Protein AF-A0A381SNX2-F1 (afdb_monomer_lite)

pLDDT: mean 76.18, std 21.22, range [33.12, 98.0]

Foldseek 3Di:
DDDDDPCPLAAAEDAAPLVVLVCLQVPDPDPVNVVSCVQDVDSVSSVVQLVLWDKDFDDVVQVAPPACLQVQDPCVPDDVVVLVVLVVCVVNSHYDYFFEWEQEPVTIYTSDDRSNQSVCSVVVHRRMHGYRYPVSVPPPPPPPPPPPVPPPDDDPPVVCVVPDPPPPDDPDD

Organism: NCBI:txid408172

Radius of gyration: 22.62 Å; chains: 1; bounding box: 54×42×71 Å

Structure (mmCIF, N/CA/C/O backbone):
data_AF-A0A381SNX2-F1
#
_entry.id   AF-A0A381SNX2-F1
#
loop_
_atom_site.group_PDB
_atom_site.id
_atom_site.type_symbol
_atom_site.label_atom_id
_atom_site.label_alt_id
_atom_site.label_comp_id
_atom_site.label_asym_id
_atom_site.label_entity_id
_atom_site.label_seq_id
_atom_site.pdbx_PDB_ins_code
_atom_site.Cartn_x
_atom_site.Cartn_y
_atom_site.Cartn_z
_atom_site.occupancy
_atom_site.B_iso_or_equiv
_atom_site.auth_seq_id
_atom_site.auth_comp_id
_atom_site.auth_asym_id
_atom_site.auth_atom_id
_atom_site.pdbx_PDB_model_num
ATOM 1 N N . MET A 1 1 ? -32.527 20.814 24.894 1.00 34.81 1 MET A N 1
ATOM 2 C CA . MET A 1 1 ? -31.570 19.762 25.291 1.00 34.81 1 MET A CA 1
ATOM 3 C C . MET A 1 1 ? -30.535 19.617 24.185 1.00 34.81 1 MET A C 1
ATOM 5 O O . MET A 1 1 ? -30.920 19.350 23.058 1.00 34.81 1 MET A O 1
ATOM 9 N N . ARG A 1 2 ? -29.258 19.884 24.488 1.00 46.66 2 ARG A N 1
ATOM 10 C CA . ARG A 1 2 ? -28.098 19.504 23.662 1.00 46.66 2 ARG A CA 1
ATOM 11 C C . ARG A 1 2 ? -27.884 18.007 23.840 1.00 46.66 2 ARG A C 1
ATOM 13 O O . ARG A 1 2 ? -27.794 17.648 24.999 1.00 46.66 2 ARG A O 1
ATOM 20 N N . TYR A 1 3 ? -27.710 17.209 22.787 1.00 38.12 3 TYR A N 1
ATOM 21 C CA . TYR A 1 3 ? -26.775 16.074 22.804 1.00 38.12 3 TYR A CA 1
ATOM 22 C C . TYR A 1 3 ? -26.396 15.673 21.371 1.00 38.12 3 TYR A C 1
ATOM 24 O O . TYR A 1 3 ? -27.193 15.084 20.654 1.00 38.12 3 TYR A O 1
ATOM 32 N N . ARG A 1 4 ? -25.147 16.029 21.037 1.00 35.66 4 ARG A N 1
ATOM 33 C CA . ARG A 1 4 ? -24.202 15.374 20.121 1.00 35.66 4 ARG A CA 1
ATOM 34 C C . ARG A 1 4 ? -24.690 15.115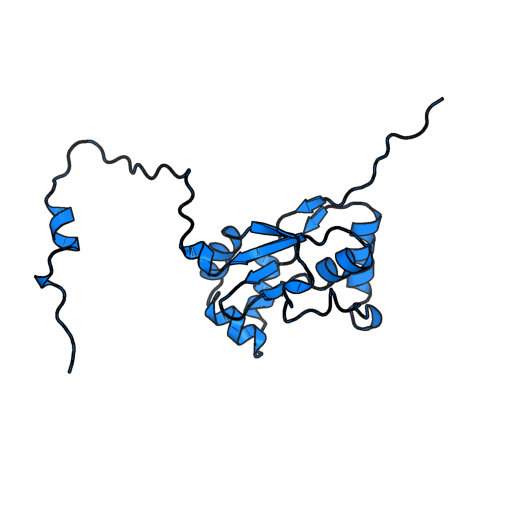 18.697 1.00 35.66 4 ARG A C 1
ATOM 36 O O . ARG A 1 4 ? -25.261 14.074 18.396 1.00 35.66 4 ARG A O 1
ATOM 43 N N . GLU A 1 5 ? -24.317 16.041 17.814 1.00 42.12 5 GLU A N 1
ATOM 44 C CA . GLU A 1 5 ? -23.891 15.683 16.463 1.00 42.12 5 GLU A CA 1
ATOM 45 C C . GLU A 1 5 ? -23.038 14.413 16.546 1.00 42.12 5 GLU A C 1
ATOM 47 O O . GLU A 1 5 ? -22.043 14.354 17.273 1.00 42.12 5 GLU A O 1
ATOM 52 N N . LEU A 1 6 ? -23.515 13.380 15.862 1.00 42.84 6 LEU A N 1
ATOM 53 C CA . LEU A 1 6 ? -22.810 12.145 15.578 1.00 42.84 6 LEU A CA 1
ATOM 54 C C . LEU A 1 6 ? -21.567 12.496 14.753 1.00 42.84 6 LEU A C 1
ATOM 56 O O . LEU A 1 6 ? -21.571 12.386 13.533 1.00 42.84 6 LEU A O 1
ATOM 60 N N . LEU A 1 7 ? -20.500 12.936 15.417 1.00 42.38 7 LEU A N 1
ATOM 61 C CA . LEU A 1 7 ? -19.149 12.727 14.919 1.00 42.38 7 LEU A CA 1
ATOM 62 C C . LEU A 1 7 ? -18.891 11.226 15.055 1.00 42.38 7 LEU A C 1
ATOM 64 O O . LEU A 1 7 ? -18.263 10.769 16.004 1.00 42.38 7 LEU A O 1
ATOM 68 N N . THR A 1 8 ? -19.454 10.433 14.145 1.00 45.09 8 THR A N 1
ATOM 69 C CA . THR A 1 8 ? -18.766 9.209 13.755 1.00 45.09 8 THR A CA 1
ATOM 70 C C . THR A 1 8 ? -17.450 9.707 13.183 1.00 45.09 8 THR A C 1
ATOM 72 O O . THR A 1 8 ? -17.446 10.336 12.125 1.00 45.09 8 THR A O 1
ATOM 75 N N . GLU A 1 9 ? -16.375 9.579 13.958 1.00 53.22 9 GLU A N 1
ATOM 76 C CA . GLU A 1 9 ? -15.012 9.915 13.552 1.00 53.22 9 GLU A CA 1
ATOM 77 C C . GLU A 1 9 ? -14.595 8.928 12.452 1.00 53.22 9 GLU A C 1
ATOM 79 O O . GLU A 1 9 ? -13.842 7.988 12.673 1.00 53.22 9 GLU A O 1
ATOM 84 N N . GLU A 1 10 ? -15.196 9.088 11.273 1.00 62.56 10 GLU A N 1
ATOM 85 C CA . GLU A 1 10 ? -14.980 8.242 10.111 1.00 62.56 10 GLU A CA 1
ATOM 86 C C . GLU A 1 10 ? -13.541 8.445 9.642 1.00 62.56 10 GLU A C 1
ATOM 88 O O . GLU A 1 10 ? -13.051 9.575 9.518 1.00 62.56 10 GLU A O 1
ATOM 93 N N . ILE A 1 11 ? -12.840 7.340 9.421 1.00 76.00 11 ILE A N 1
ATOM 94 C CA . ILE A 1 11 ? -11.422 7.361 9.084 1.00 76.00 11 ILE A CA 1
ATOM 95 C C . ILE A 1 11 ? -11.194 8.145 7.796 1.00 76.00 11 ILE A C 1
ATOM 97 O O . ILE A 1 11 ? -11.780 7.871 6.748 1.00 76.00 11 ILE A O 1
ATOM 101 N N . SER A 1 12 ? -10.265 9.100 7.856 1.00 86.38 12 SER A N 1
ATOM 102 C CA . SER A 1 12 ? -9.860 9.877 6.691 1.00 86.38 12 SER A CA 1
ATOM 103 C C . SER A 1 12 ? -8.632 9.250 6.035 1.00 86.38 12 SER A C 1
ATOM 105 O O . SER A 1 12 ? -7.504 9.395 6.509 1.00 86.38 12 SER A O 1
ATOM 107 N N . TRP A 1 13 ? -8.839 8.563 4.915 1.00 90.62 13 TRP A N 1
ATOM 108 C CA . TRP A 1 13 ? -7.745 8.028 4.108 1.00 90.62 13 TRP A CA 1
ATOM 109 C C . TRP A 1 13 ? -7.012 9.145 3.357 1.00 90.62 13 TRP A C 1
ATOM 111 O O . TRP A 1 13 ? -7.631 9.961 2.672 1.00 90.62 13 TRP A O 1
ATOM 121 N N . VAL A 1 14 ? -5.683 9.175 3.461 1.00 93.31 14 VAL A N 1
ATOM 122 C CA . VAL A 1 14 ? -4.820 10.130 2.749 1.00 93.31 14 VAL A CA 1
ATOM 123 C C . VAL A 1 14 ? -3.782 9.413 1.899 1.00 93.31 14 VAL A C 1
ATOM 125 O O . VAL A 1 14 ? -3.527 8.224 2.082 1.00 93.31 14 VAL A O 1
ATOM 128 N N . LEU A 1 15 ? -3.184 10.135 0.949 1.00 93.75 15 LEU A N 1
ATOM 129 C CA . LEU A 1 15 ? -2.152 9.565 0.087 1.00 93.75 15 LEU A CA 1
ATOM 130 C C . LEU A 1 15 ? -0.978 9.003 0.910 1.00 93.75 15 LEU A C 1
ATOM 132 O O . LEU A 1 15 ? -0.638 9.584 1.946 1.00 93.75 15 LEU A O 1
ATOM 136 N N . PRO A 1 16 ? -0.363 7.901 0.448 1.00 93.44 16 PRO A N 1
ATOM 137 C CA . PRO A 1 16 ? 0.880 7.410 1.025 1.00 93.44 16 PRO A CA 1
ATOM 138 C C . PRO A 1 16 ? 1.995 8.446 0.874 1.00 93.44 16 PRO A C 1
ATOM 140 O O . PRO A 1 16 ? 2.040 9.179 -0.121 1.00 93.44 16 PRO A O 1
ATOM 143 N N . ASP A 1 17 ? 2.928 8.467 1.820 1.00 94.06 17 ASP A N 1
ATOM 144 C CA . ASP A 1 17 ? 4.202 9.145 1.613 1.00 94.06 17 ASP A CA 1
ATOM 145 C C . ASP A 1 17 ? 5.077 8.298 0.681 1.00 94.06 17 ASP A C 1
ATOM 147 O O . ASP A 1 17 ? 5.772 7.377 1.098 1.00 94.06 17 ASP A O 1
ATOM 151 N N . PHE A 1 18 ? 5.029 8.593 -0.618 1.00 92.88 18 PHE A N 1
ATOM 152 C CA . PHE A 1 18 ? 5.764 7.818 -1.618 1.00 92.88 18 PHE A CA 1
ATOM 153 C C . PHE A 1 18 ? 7.288 7.829 -1.418 1.00 92.88 18 PHE A C 1
ATOM 155 O O . PHE A 1 18 ? 7.953 6.948 -1.955 1.00 92.88 18 PHE A O 1
ATOM 162 N N . GLU A 1 19 ? 7.851 8.798 -0.694 1.00 92.69 19 GLU A N 1
ATOM 163 C CA . GLU A 1 19 ? 9.276 8.796 -0.352 1.00 92.69 19 GLU A CA 1
ATOM 164 C C . GLU A 1 19 ? 9.565 7.746 0.728 1.00 92.69 19 GLU A C 1
ATOM 166 O O . GLU A 1 19 ? 10.489 6.950 0.565 1.00 92.69 19 GLU A O 1
ATOM 171 N N . GLU A 1 20 ? 8.746 7.701 1.783 1.00 90.69 20 GLU A N 1
ATOM 172 C CA . GLU A 1 20 ? 8.838 6.688 2.845 1.00 90.69 20 GLU A CA 1
ATOM 173 C C . GLU A 1 20 ? 8.601 5.276 2.283 1.00 90.69 20 GLU A C 1
ATOM 175 O O . GLU A 1 20 ? 9.409 4.375 2.499 1.00 90.69 20 GLU A O 1
ATOM 180 N N . GLU A 1 21 ? 7.544 5.099 1.485 1.00 91.19 21 GLU A N 1
ATOM 181 C CA . GLU A 1 21 ? 7.151 3.801 0.917 1.00 91.19 21 GLU A CA 1
ATOM 182 C C . GLU A 1 21 ? 8.166 3.271 -0.112 1.00 91.19 21 GLU A C 1
ATOM 184 O O . GLU A 1 21 ? 8.280 2.061 -0.309 1.00 91.19 21 GLU A O 1
ATOM 189 N N . TYR A 1 22 ? 8.956 4.147 -0.752 1.00 91.44 22 TYR A N 1
ATOM 190 C CA . TYR A 1 22 ? 10.065 3.696 -1.600 1.00 91.44 22 TYR A CA 1
ATOM 191 C C . TYR A 1 22 ? 11.114 2.917 -0.798 1.00 91.44 22 TYR A C 1
ATOM 193 O O . TYR A 1 22 ? 11.750 2.020 -1.347 1.00 91.44 22 TYR A O 1
ATOM 201 N N . GLY A 1 23 ? 11.271 3.217 0.496 1.00 88.69 23 GLY A N 1
ATOM 202 C CA . GLY A 1 23 ? 12.173 2.491 1.386 1.00 88.69 23 GLY A CA 1
ATOM 203 C C . GLY A 1 23 ? 11.860 0.994 1.468 1.00 88.69 23 GLY A C 1
ATOM 204 O O . GLY A 1 23 ? 12.791 0.192 1.542 1.00 88.69 23 GLY A O 1
ATOM 205 N N . GLU A 1 24 ? 10.582 0.612 1.390 1.00 87.50 24 GLU A N 1
ATOM 206 C CA . GLU A 1 24 ? 10.146 -0.794 1.365 1.00 87.50 24 GLU A CA 1
ATOM 207 C C . GLU A 1 24 ? 10.556 -1.483 0.057 1.00 87.50 24 GLU A C 1
ATOM 209 O O . GLU A 1 24 ? 10.961 -2.643 0.048 1.00 87.50 24 GLU A O 1
ATOM 214 N N . VAL A 1 25 ? 10.519 -0.750 -1.059 1.00 87.25 25 VAL A N 1
ATOM 215 C CA . VAL A 1 25 ? 10.992 -1.247 -2.356 1.00 87.25 25 VAL A CA 1
ATOM 216 C C . VAL A 1 25 ? 12.513 -1.375 -2.365 1.00 87.25 25 VAL A C 1
ATOM 218 O O . VAL A 1 25 ? 13.026 -2.446 -2.671 1.00 87.25 25 VAL A O 1
ATOM 221 N N . SER A 1 26 ? 13.240 -0.314 -2.003 1.00 87.88 26 SER A N 1
ATOM 222 C CA . SER A 1 26 ? 14.700 -0.257 -2.152 1.00 87.88 26 SER A CA 1
ATOM 223 C C . SER A 1 26 ? 15.465 -1.189 -1.215 1.00 87.88 26 SER A C 1
ATOM 225 O O . SER A 1 26 ? 16.613 -1.524 -1.500 1.00 87.88 26 SER A O 1
ATOM 227 N N . HIS A 1 27 ? 14.870 -1.570 -0.082 1.00 85.50 27 HIS A N 1
ATOM 228 C CA . HIS A 1 27 ? 15.507 -2.448 0.904 1.00 85.50 27 HIS A CA 1
ATOM 229 C C . HIS A 1 27 ? 15.014 -3.901 0.846 1.00 85.50 27 HIS A C 1
ATOM 231 O O . HIS A 1 27 ? 15.505 -4.737 1.608 1.00 85.50 27 HIS A O 1
ATOM 237 N N . ALA A 1 28 ? 14.081 -4.235 -0.051 1.00 85.62 28 ALA A N 1
ATOM 238 C CA . ALA A 1 28 ? 13.641 -5.610 -0.248 1.00 85.62 28 ALA A CA 1
ATOM 239 C C . ALA A 1 28 ? 14.622 -6.357 -1.169 1.00 85.62 28 ALA A C 1
ATOM 241 O O . ALA A 1 28 ? 14.679 -6.120 -2.373 1.00 85.62 28 ALA A O 1
ATOM 242 N N . PHE A 1 29 ? 15.399 -7.289 -0.612 1.00 85.38 29 PHE A N 1
ATOM 243 C CA . PHE A 1 29 ? 16.388 -8.089 -1.361 1.00 85.38 29 PHE A CA 1
ATOM 244 C C . PHE A 1 29 ? 16.000 -9.566 -1.522 1.00 85.38 29 PHE A C 1
ATOM 246 O O . PHE A 1 29 ? 16.778 -10.369 -2.033 1.00 85.38 29 PHE A O 1
ATOM 253 N N . ASP A 1 30 ? 14.803 -9.935 -1.081 1.00 88.06 30 ASP A N 1
ATOM 254 C CA . ASP A 1 30 ? 14.257 -11.283 -1.175 1.00 88.06 30 ASP A CA 1
ATOM 255 C C . ASP A 1 30 ? 13.478 -11.505 -2.494 1.00 88.06 30 ASP A C 1
ATOM 257 O O . ASP A 1 30 ? 13.589 -10.758 -3.477 1.00 88.06 30 ASP A O 1
ATOM 261 N N . ALA A 1 31 ? 12.685 -12.580 -2.547 1.00 85.38 31 ALA A N 1
ATOM 262 C CA . ALA A 1 31 ? 11.836 -12.880 -3.700 1.00 85.38 31 ALA A CA 1
ATOM 263 C C . ALA A 1 31 ? 10.795 -11.774 -3.965 1.00 85.38 31 ALA A C 1
ATOM 265 O O . ALA A 1 31 ? 10.484 -11.480 -5.125 1.00 85.38 31 ALA A O 1
ATOM 266 N N . THR A 1 32 ? 10.302 -11.138 -2.903 1.00 86.50 32 THR A N 1
ATOM 267 C CA . THR A 1 32 ? 9.361 -10.017 -2.947 1.00 86.50 32 THR A CA 1
ATOM 268 C C . THR A 1 32 ? 10.028 -8.787 -3.555 1.00 86.50 32 THR A C 1
ATOM 270 O O . THR A 1 32 ? 9.535 -8.229 -4.538 1.00 86.50 32 THR A O 1
ATOM 273 N N . GLY A 1 33 ? 11.235 -8.463 -3.093 1.00 86.56 33 GLY A N 1
ATOM 274 C CA . GLY A 1 33 ? 12.084 -7.428 -3.674 1.00 86.56 33 GLY A CA 1
ATOM 275 C C . GLY A 1 33 ? 12.387 -7.639 -5.154 1.00 86.56 33 GLY A C 1
ATOM 276 O O . GLY A 1 33 ? 12.282 -6.719 -5.961 1.00 86.56 33 GLY A O 1
ATOM 277 N N . THR A 1 34 ? 12.661 -8.880 -5.564 1.00 89.81 34 THR A N 1
ATOM 278 C CA . THR A 1 34 ? 12.850 -9.223 -6.986 1.00 89.81 34 THR A CA 1
ATOM 279 C C . THR A 1 34 ? 11.608 -8.900 -7.829 1.00 89.81 34 THR A C 1
ATOM 281 O O . THR A 1 34 ? 11.725 -8.483 -8.987 1.00 89.81 34 THR A O 1
ATOM 284 N N . ARG A 1 35 ? 10.399 -9.081 -7.278 1.00 91.31 35 ARG A N 1
ATOM 285 C CA . ARG A 1 35 ? 9.152 -8.685 -7.949 1.00 91.31 35 ARG A CA 1
ATOM 286 C C . ARG A 1 35 ? 9.025 -7.165 -8.004 1.00 91.31 35 ARG A C 1
ATOM 288 O O . ARG A 1 35 ? 8.729 -6.656 -9.082 1.00 91.31 35 ARG A O 1
ATOM 295 N N . TYR A 1 36 ? 9.302 -6.452 -6.913 1.00 91.44 36 TYR A N 1
ATOM 296 C CA . TYR A 1 36 ? 9.240 -4.988 -6.879 1.00 91.44 36 TYR A CA 1
ATOM 297 C C . TYR A 1 36 ? 10.222 -4.341 -7.851 1.00 91.44 36 TYR A C 1
ATOM 299 O O . TYR A 1 36 ? 9.799 -3.550 -8.690 1.00 91.44 36 TYR A O 1
ATOM 307 N N . HIS A 1 37 ? 11.494 -4.740 -7.830 1.00 92.31 37 HIS A N 1
ATOM 308 C CA . HIS A 1 37 ? 12.545 -4.170 -8.676 1.00 92.31 37 HIS A CA 1
ATOM 309 C C . HIS A 1 37 ? 12.309 -4.376 -10.178 1.00 92.31 37 HIS A C 1
ATOM 311 O O . HIS A 1 37 ? 12.762 -3.571 -10.987 1.00 92.31 37 HIS A O 1
ATOM 317 N N . ARG A 1 38 ? 11.544 -5.402 -10.585 1.00 92.19 38 ARG A N 1
ATOM 318 C CA . ARG A 1 38 ? 11.111 -5.545 -11.988 1.00 92.19 38 ARG A CA 1
ATOM 319 C C . ARG A 1 38 ? 10.205 -4.392 -12.427 1.00 92.19 38 ARG A C 1
ATOM 321 O O . ARG A 1 38 ? 10.241 -3.986 -13.586 1.00 92.19 38 ARG A O 1
ATOM 328 N N . HIS A 1 39 ? 9.369 -3.892 -11.521 1.00 92.31 39 HIS A N 1
ATOM 329 C CA . HIS A 1 39 ? 8.422 -2.813 -11.800 1.00 92.31 39 HIS A CA 1
ATOM 330 C C . HIS A 1 39 ? 8.979 -1.435 -11.451 1.00 92.31 39 HIS A C 1
ATOM 332 O O . HIS A 1 39 ? 8.619 -0.461 -12.116 1.00 92.31 39 HIS A O 1
ATOM 338 N N . PHE A 1 40 ? 9.852 -1.369 -10.450 1.00 94.00 40 PHE A N 1
ATOM 339 C CA . PHE A 1 40 ? 10.428 -0.160 -9.872 1.00 94.00 40 PHE A CA 1
ATOM 340 C C . PHE A 1 40 ? 11.956 -0.328 -9.753 1.00 94.00 40 PHE A C 1
ATOM 342 O O . PHE A 1 40 ? 12.474 -0.502 -8.651 1.00 94.00 40 PHE A O 1
ATOM 349 N N . PRO A 1 41 ? 12.688 -0.347 -10.882 1.00 91.88 41 PRO A N 1
ATOM 350 C CA . PRO A 1 41 ? 14.138 -0.563 -10.888 1.00 91.88 41 PRO A CA 1
ATOM 351 C C . PRO 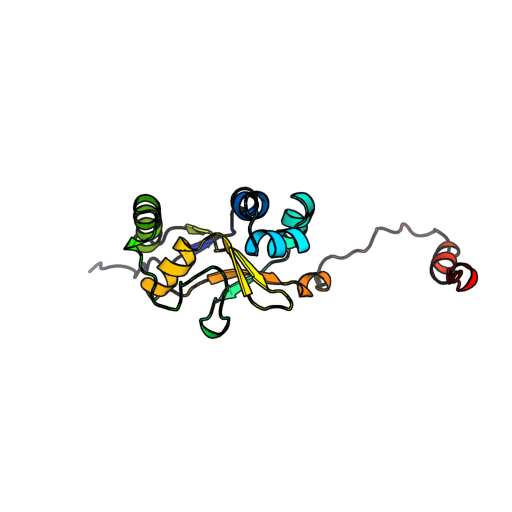A 1 41 ? 14.918 0.583 -10.234 1.00 91.88 41 PRO A C 1
ATOM 353 O O . PRO A 1 41 ? 16.056 0.399 -9.811 1.00 91.88 41 PRO A O 1
ATOM 356 N N . ASP A 1 42 ? 14.308 1.763 -10.156 1.00 91.56 42 ASP A N 1
ATOM 357 C CA . ASP A 1 42 ? 14.880 2.962 -9.573 1.00 91.56 42 ASP A CA 1
ATOM 358 C C . ASP A 1 42 ? 13.787 3.854 -8.965 1.00 91.56 42 ASP A C 1
ATOM 360 O O . ASP A 1 42 ? 12.578 3.676 -9.175 1.00 91.56 42 ASP A O 1
ATOM 364 N N . LYS A 1 43 ? 14.244 4.844 -8.196 1.00 92.56 43 LYS A N 1
ATOM 365 C CA . LYS A 1 43 ? 13.396 5.805 -7.489 1.00 92.56 43 LYS A CA 1
ATOM 366 C C . LYS A 1 43 ? 12.552 6.647 -8.444 1.00 92.56 43 LYS A C 1
ATOM 368 O O . LYS A 1 43 ? 11.406 6.961 -8.137 1.00 92.56 43 LYS A O 1
ATOM 373 N N . GLU A 1 44 ? 13.087 7.006 -9.607 1.00 93.75 44 GLU A N 1
ATOM 374 C CA . GLU A 1 44 ? 12.367 7.806 -10.600 1.00 93.75 44 GLU A CA 1
ATOM 375 C C . GLU A 1 44 ? 11.162 7.038 -11.161 1.00 93.75 44 GLU A C 1
ATOM 377 O O . GLU A 1 44 ? 10.036 7.544 -11.160 1.00 93.75 44 GLU A O 1
ATOM 382 N N . THR A 1 45 ? 11.372 5.779 -11.542 1.00 92.94 45 THR A N 1
ATOM 383 C CA . THR A 1 45 ? 10.338 4.867 -12.034 1.00 92.94 45 THR A CA 1
ATOM 384 C C . THR A 1 45 ? 9.297 4.581 -10.957 1.00 92.94 45 THR A C 1
ATOM 386 O O . THR A 1 45 ? 8.100 4.547 -11.259 1.00 92.94 45 THR A O 1
ATOM 389 N N . TRP A 1 46 ? 9.725 4.427 -9.697 1.00 94.50 46 TRP A N 1
ATOM 390 C CA . TRP A 1 46 ? 8.816 4.351 -8.556 1.00 94.50 46 TRP A CA 1
ATOM 391 C C . TRP A 1 46 ? 7.889 5.565 -8.499 1.00 94.50 46 TRP A C 1
ATOM 393 O O . TRP A 1 46 ? 6.675 5.395 -8.574 1.00 94.50 46 TRP A O 1
ATOM 403 N N . PHE A 1 47 ? 8.422 6.789 -8.447 1.00 93.38 47 PHE A N 1
ATOM 404 C CA . PHE A 1 47 ? 7.585 7.989 -8.358 1.00 93.38 47 PHE A CA 1
ATOM 405 C C . PHE A 1 47 ? 6.671 8.170 -9.571 1.00 93.38 47 PHE A C 1
ATOM 407 O O . PHE A 1 47 ? 5.522 8.593 -9.412 1.00 93.38 47 PHE A O 1
ATOM 414 N N . ALA A 1 48 ? 7.158 7.861 -10.775 1.00 91.50 48 ALA A N 1
ATOM 415 C CA . ALA A 1 48 ? 6.373 7.963 -11.998 1.00 91.50 48 ALA A CA 1
ATOM 416 C C . ALA A 1 48 ? 5.149 7.035 -11.965 1.00 91.50 48 ALA A C 1
ATOM 418 O O . ALA A 1 48 ? 4.047 7.462 -12.313 1.00 91.50 48 ALA A O 1
ATOM 419 N N . LYS A 1 49 ? 5.322 5.791 -11.503 1.00 93.19 49 LYS A N 1
ATOM 420 C CA . LYS A 1 49 ? 4.245 4.794 -11.423 1.00 93.19 49 LYS A CA 1
ATOM 421 C C . LYS A 1 49 ? 3.374 4.948 -10.179 1.00 93.19 49 LYS A C 1
ATOM 423 O O . LYS A 1 49 ? 2.158 4.815 -10.277 1.00 93.19 49 LYS A O 1
ATOM 428 N N . ALA A 1 50 ? 3.955 5.276 -9.027 1.00 92.38 50 ALA A N 1
ATOM 429 C CA . ALA A 1 50 ? 3.225 5.447 -7.775 1.00 92.38 50 ALA A CA 1
ATOM 430 C C . ALA A 1 50 ? 2.153 6.535 -7.895 1.00 92.38 50 ALA A C 1
ATOM 432 O O . ALA A 1 50 ? 1.021 6.339 -7.460 1.00 92.38 50 ALA A O 1
ATOM 433 N N . LYS A 1 51 ? 2.448 7.632 -8.602 1.00 90.88 51 LYS A N 1
ATOM 434 C CA . LYS A 1 51 ? 1.478 8.706 -8.878 1.00 90.88 51 LYS A CA 1
ATOM 435 C C . LYS A 1 51 ? 0.314 8.289 -9.784 1.00 90.88 51 LYS A C 1
ATOM 437 O O . LYS A 1 51 ? -0.713 8.958 -9.778 1.00 90.88 51 LYS A O 1
ATOM 442 N N . GLN A 1 52 ? 0.460 7.211 -10.553 1.00 92.00 52 GLN A N 1
ATOM 443 C CA . GLN A 1 52 ? -0.580 6.685 -11.448 1.00 92.00 52 GLN A CA 1
ATOM 444 C C . GLN A 1 52 ? -1.520 5.693 -10.754 1.00 92.00 52 GLN A C 1
ATOM 446 O O . GLN A 1 52 ? -2.439 5.170 -11.389 1.00 92.00 52 GLN A O 1
ATOM 451 N N . GLY A 1 53 ? -1.281 5.399 -9.473 1.00 93.50 53 GLY A N 1
ATOM 452 C CA . GLY A 1 53 ? -2.159 4.541 -8.697 1.00 93.50 53 GLY A CA 1
ATOM 453 C C . GLY A 1 53 ? -3.552 5.140 -8.493 1.00 93.50 53 GLY A C 1
ATOM 454 O O . GLY A 1 53 ? -3.881 6.243 -8.930 1.00 93.50 53 GLY A O 1
ATOM 455 N N . SER A 1 54 ? -4.402 4.377 -7.822 1.00 95.06 54 SER A N 1
ATOM 456 C CA . SER A 1 54 ? -5.758 4.807 -7.488 1.00 95.06 54 SER A CA 1
ATOM 457 C C . SER A 1 54 ? -6.173 4.241 -6.144 1.00 95.06 54 SER A C 1
ATOM 459 O O . SER A 1 54 ? -5.807 3.115 -5.808 1.00 95.06 54 SER A O 1
ATOM 461 N N . MET A 1 55 ? -6.956 5.008 -5.391 1.00 95.88 55 MET A N 1
ATOM 462 C CA . MET A 1 55 ? -7.547 4.523 -4.153 1.00 95.88 55 MET A CA 1
ATOM 463 C C . MET A 1 55 ? -8.629 3.488 -4.474 1.00 95.88 55 MET A C 1
ATOM 465 O O . MET A 1 55 ? -9.563 3.775 -5.224 1.00 95.88 55 MET A O 1
ATOM 469 N N . GLN A 1 56 ? -8.501 2.293 -3.909 1.00 96.75 56 GLN A N 1
ATOM 470 C CA . GLN A 1 56 ? -9.444 1.193 -4.072 1.00 96.75 56 GLN A CA 1
ATOM 471 C C . GLN A 1 56 ? -9.701 0.516 -2.729 1.00 96.75 56 GLN A C 1
ATOM 473 O O . GLN A 1 56 ? -8.865 0.547 -1.830 1.00 96.75 56 GLN A O 1
ATOM 478 N N . GLU A 1 57 ? -10.873 -0.091 -2.600 1.00 96.06 57 GLU A N 1
ATOM 479 C CA . GLU A 1 57 ? -11.194 -0.955 -1.469 1.00 96.06 57 GLU A CA 1
ATOM 480 C C . GLU A 1 57 ? -10.454 -2.284 -1.637 1.00 96.06 57 GLU A C 1
ATOM 482 O O . GLU A 1 57 ? -10.674 -2.983 -2.627 1.00 96.06 57 GLU A O 1
ATOM 487 N N . ALA A 1 58 ? -9.577 -2.610 -0.690 1.00 95.25 58 ALA A N 1
ATOM 488 C CA . ALA A 1 58 ? -8.898 -3.895 -0.644 1.00 95.25 58 ALA A CA 1
ATOM 489 C C . ALA A 1 58 ? -9.893 -4.973 -0.210 1.00 95.25 58 ALA A C 1
ATOM 491 O O . ALA A 1 58 ? -10.692 -4.758 0.698 1.00 95.25 58 ALA A O 1
ATOM 492 N N . ARG A 1 59 ? -9.862 -6.137 -0.856 1.00 93.81 59 ARG A N 1
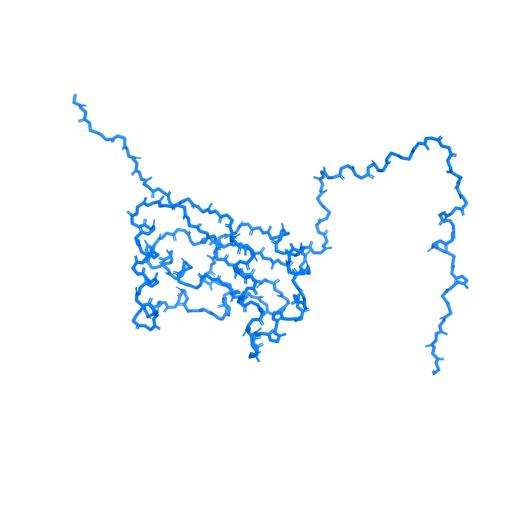ATOM 493 C CA . ARG A 1 59 ? -10.829 -7.202 -0.586 1.00 93.81 59 ARG A CA 1
ATOM 494 C C . ARG A 1 59 ? -10.134 -8.537 -0.354 1.00 93.81 59 ARG A C 1
ATOM 496 O O . ARG A 1 59 ? -9.084 -8.762 -0.959 1.00 93.81 59 ARG A O 1
ATOM 503 N N . PRO A 1 60 ? -10.712 -9.434 0.463 1.00 91.06 60 PRO A N 1
ATOM 504 C CA . PRO A 1 60 ? -10.119 -10.743 0.718 1.00 91.06 60 PRO A CA 1
ATOM 505 C C . PRO A 1 60 ? -9.920 -11.560 -0.568 1.00 91.06 60 PRO A C 1
ATOM 507 O O . PRO A 1 60 ? -8.927 -12.267 -0.686 1.00 91.06 60 PRO A O 1
ATOM 510 N N . GLU A 1 61 ? -10.781 -11.409 -1.584 1.00 94.06 61 GLU A N 1
ATOM 511 C CA . GLU A 1 61 ? -10.670 -12.173 -2.839 1.00 94.06 61 GLU A CA 1
ATOM 512 C C . GLU A 1 61 ? -9.441 -11.801 -3.683 1.00 94.06 61 GLU A C 1
ATOM 514 O O . GLU A 1 61 ? -9.122 -12.494 -4.649 1.00 94.06 61 GLU A O 1
ATOM 519 N N . TRP A 1 62 ? -8.750 -10.706 -3.351 1.00 94.44 62 TRP A N 1
ATOM 520 C CA . TRP A 1 62 ? -7.525 -10.304 -4.040 1.00 94.44 62 TRP A CA 1
ATOM 521 C C . TRP A 1 62 ? -6.333 -11.198 -3.701 1.00 94.44 62 TRP A C 1
ATOM 523 O O . TRP A 1 62 ? -5.362 -11.167 -4.456 1.00 94.44 62 TRP A O 1
ATOM 533 N N . ASN A 1 63 ? -6.403 -11.977 -2.608 1.00 92.81 63 ASN A N 1
ATOM 534 C CA . ASN A 1 63 ? -5.308 -12.823 -2.116 1.00 92.81 63 ASN A CA 1
ATOM 535 C C . ASN A 1 63 ? -3.973 -12.062 -2.133 1.00 92.81 63 ASN A C 1
ATOM 537 O O . ASN A 1 63 ? -3.024 -12.454 -2.812 1.00 92.81 63 ASN A O 1
ATOM 541 N N . ILE A 1 64 ? -3.956 -10.903 -1.468 1.00 94.25 64 ILE A N 1
ATOM 542 C CA . ILE A 1 64 ? -2.829 -9.970 -1.517 1.00 94.25 64 ILE A CA 1
ATOM 543 C C . ILE A 1 64 ? -1.615 -10.650 -0.884 1.00 94.25 64 ILE A C 1
ATOM 545 O O . ILE A 1 64 ? -1.607 -10.930 0.309 1.00 94.25 64 ILE A O 1
ATOM 549 N N . GLU A 1 65 ? -0.580 -10.894 -1.680 1.00 93.62 65 GLU A N 1
ATOM 550 C CA . GLU A 1 65 ? 0.672 -11.460 -1.189 1.00 93.62 65 GLU A CA 1
ATOM 551 C C . GLU A 1 65 ? 1.373 -10.495 -0.219 1.00 93.62 65 GLU A C 1
ATOM 553 O O . GLU A 1 65 ? 1.189 -9.274 -0.285 1.00 93.62 65 GLU A O 1
ATOM 558 N N . ASN A 1 66 ? 2.249 -11.046 0.628 1.00 89.75 66 ASN A N 1
ATOM 559 C CA . ASN A 1 66 ? 3.037 -10.305 1.621 1.00 89.75 66 ASN A CA 1
ATOM 560 C C . ASN A 1 66 ? 2.190 -9.666 2.748 1.00 89.75 66 ASN A C 1
ATOM 562 O O . ASN A 1 66 ? 2.598 -8.682 3.367 1.00 89.75 66 ASN A O 1
ATOM 566 N N . THR A 1 67 ? 0.999 -10.208 3.022 1.00 89.81 67 THR A N 1
ATOM 567 C CA . THR A 1 67 ? 0.149 -9.800 4.147 1.00 89.81 67 THR A CA 1
ATOM 568 C C . THR A 1 67 ? -0.826 -10.903 4.555 1.00 89.81 67 THR A C 1
ATOM 570 O O . THR A 1 67 ? -1.357 -11.601 3.700 1.00 89.81 67 THR A O 1
ATOM 573 N N . ASP A 1 68 ? -1.119 -10.979 5.856 1.00 86.94 68 ASP A N 1
ATOM 574 C CA . ASP A 1 68 ? -2.158 -11.845 6.434 1.00 86.94 68 ASP A CA 1
ATOM 575 C C . ASP A 1 68 ? -3.359 -11.008 6.934 1.00 86.94 68 ASP A C 1
ATOM 577 O O . ASP A 1 68 ? -4.085 -11.400 7.852 1.00 86.94 68 ASP A O 1
ATOM 581 N N . ALA A 1 69 ? -3.552 -9.799 6.387 1.00 88.25 69 ALA A N 1
ATOM 582 C CA . ALA A 1 69 ? -4.548 -8.835 6.869 1.00 88.25 69 ALA A CA 1
ATOM 583 C C . ALA A 1 69 ? -5.977 -9.406 6.924 1.00 88.25 69 ALA A C 1
ATOM 585 O O . ALA A 1 69 ? -6.739 -9.087 7.833 1.00 88.25 69 ALA A O 1
ATOM 586 N N . PHE A 1 70 ? -6.332 -10.266 5.966 1.00 87.75 70 PHE A N 1
ATOM 587 C CA . PHE A 1 70 ? -7.677 -10.830 5.813 1.00 87.75 70 PHE A CA 1
ATOM 588 C C . PHE A 1 70 ? -7.842 -12.235 6.412 1.00 87.75 70 PHE A C 1
ATOM 590 O O . PHE A 1 70 ? -8.958 -12.747 6.451 1.00 87.75 70 PHE A O 1
ATOM 597 N N . GLU A 1 71 ? -6.765 -12.849 6.908 1.00 83.81 71 GLU A N 1
ATOM 598 C CA . GLU A 1 71 ? -6.781 -14.211 7.471 1.00 83.81 71 GLU A CA 1
ATOM 599 C C . GLU A 1 71 ? -6.896 -14.221 9.006 1.00 83.81 71 GLU A C 1
ATOM 601 O O . GLU A 1 71 ? -6.934 -15.276 9.636 1.00 83.81 71 GLU A O 1
ATOM 606 N N . GLY A 1 72 ? -7.000 -13.036 9.612 1.00 69.62 72 GLY A N 1
ATOM 607 C CA . GLY A 1 72 ? -6.948 -12.847 11.057 1.00 69.62 72 GLY A CA 1
ATOM 608 C C . GLY A 1 72 ? -5.519 -12.559 11.487 1.00 69.62 72 GLY A C 1
ATOM 609 O O . GLY A 1 72 ? -4.752 -13.462 11.806 1.00 69.62 72 GLY A O 1
ATOM 610 N N . THR A 1 73 ? -5.156 -11.278 11.487 1.00 65.50 73 THR A N 1
ATOM 611 C CA . THR A 1 73 ? -3.788 -10.853 11.772 1.00 65.50 73 THR A CA 1
ATOM 612 C C . THR A 1 73 ? -3.404 -11.131 13.231 1.00 65.50 73 THR A C 1
ATOM 614 O O . THR A 1 73 ? -4.008 -10.555 14.143 1.00 65.50 73 THR A O 1
ATOM 617 N N . PRO A 1 74 ? -2.371 -11.953 13.485 1.00 67.75 74 PRO A N 1
ATOM 618 C CA . PRO A 1 74 ? -1.826 -12.147 14.820 1.00 67.75 74 PRO A CA 1
ATOM 619 C C . PRO A 1 74 ? -0.977 -10.918 15.187 1.00 67.75 74 PRO A C 1
ATOM 621 O O . PRO A 1 74 ? 0.223 -10.851 14.914 1.00 67.75 74 PRO A O 1
ATOM 624 N N . PHE A 1 75 ? -1.622 -9.888 15.746 1.00 69.44 75 PHE A N 1
ATOM 625 C CA . PHE A 1 75 ? -0.977 -8.623 16.131 1.00 69.44 75 PHE A CA 1
ATOM 626 C C . PHE A 1 75 ? 0.149 -8.805 17.163 1.00 69.44 75 PHE A C 1
ATOM 628 O O . PHE A 1 75 ? 1.035 -7.967 17.267 1.00 69.44 75 PHE A O 1
ATOM 635 N N . ASP A 1 76 ? 0.188 -9.917 17.890 1.00 70.06 76 ASP A N 1
ATOM 636 C CA . ASP A 1 76 ? 1.300 -10.288 18.773 1.00 70.06 76 ASP A CA 1
ATOM 637 C C . ASP A 1 76 ? 2.642 -10.460 18.034 1.00 70.06 76 ASP A C 1
ATOM 639 O O . ASP A 1 76 ? 3.701 -10.336 18.646 1.00 70.06 76 ASP A O 1
ATOM 643 N N . ARG A 1 77 ? 2.623 -10.696 16.715 1.00 69.56 77 ARG A N 1
ATOM 644 C CA . ARG A 1 77 ? 3.831 -10.836 15.878 1.00 69.56 77 ARG A CA 1
ATOM 645 C C . ARG A 1 77 ? 4.344 -9.525 15.290 1.00 69.56 77 ARG A C 1
ATOM 647 O O . ARG A 1 77 ? 5.388 -9.512 14.640 1.00 69.56 77 ARG A O 1
ATOM 654 N N . PHE A 1 78 ? 3.608 -8.438 15.475 1.00 68.75 78 PHE A N 1
ATOM 655 C CA . PHE A 1 78 ? 3.975 -7.122 14.973 1.00 68.75 78 PHE A CA 1
ATOM 656 C C . PHE A 1 78 ? 4.723 -6.344 16.054 1.00 68.75 78 PHE A C 1
ATOM 658 O O . PHE A 1 78 ? 4.612 -6.611 17.251 1.00 68.75 78 PHE A O 1
ATOM 665 N N . ASP A 1 79 ? 5.470 -5.339 15.610 1.00 74.75 79 ASP A N 1
ATOM 666 C CA . ASP A 1 79 ? 6.039 -4.321 16.485 1.00 74.75 79 ASP A CA 1
ATOM 667 C C . ASP A 1 79 ? 4.905 -3.625 17.263 1.00 74.75 79 ASP A C 1
ATOM 669 O O . ASP A 1 79 ? 4.043 -2.966 16.669 1.00 74.75 79 ASP A O 1
ATOM 673 N N . GLN A 1 80 ? 4.880 -3.826 18.583 1.00 77.06 80 GLN A N 1
ATOM 674 C CA . GLN A 1 80 ? 3.782 -3.386 19.445 1.00 77.06 80 GLN A CA 1
ATOM 675 C C . GLN A 1 80 ? 3.648 -1.859 19.464 1.00 77.06 80 GLN A C 1
ATOM 677 O O . GLN A 1 80 ? 2.527 -1.355 19.404 1.00 77.06 80 GLN A O 1
ATOM 682 N N . ASP A 1 81 ? 4.758 -1.119 19.404 1.00 79.56 81 ASP A N 1
ATOM 683 C CA . ASP A 1 81 ? 4.735 0.347 19.359 1.00 79.56 81 ASP A CA 1
ATOM 684 C C . ASP A 1 81 ? 4.070 0.837 18.063 1.00 79.56 81 ASP A C 1
ATOM 686 O O . ASP A 1 81 ? 3.297 1.804 18.049 1.00 79.56 81 ASP A O 1
ATOM 690 N N . LYS A 1 82 ? 4.320 0.140 16.943 1.00 76.25 82 LYS A N 1
ATOM 691 C CA . LYS A 1 82 ? 3.656 0.445 15.666 1.00 76.25 82 LYS A CA 1
ATOM 692 C C . LYS A 1 82 ? 2.162 0.154 15.729 1.00 76.25 82 LYS A C 1
ATOM 694 O O . LYS A 1 82 ? 1.387 0.935 15.174 1.00 76.25 82 LYS A O 1
ATOM 699 N N . ILE A 1 83 ? 1.758 -0.932 16.385 1.00 80.62 83 ILE A N 1
ATOM 700 C CA . ILE A 1 83 ? 0.344 -1.280 16.554 1.00 80.62 83 ILE A CA 1
ATOM 701 C C . ILE A 1 83 ? -0.360 -0.244 17.409 1.00 80.62 83 ILE A C 1
ATOM 703 O O . ILE A 1 83 ? -1.386 0.263 16.977 1.00 80.62 83 ILE A O 1
ATOM 707 N N . GLU A 1 84 ? 0.176 0.099 18.579 1.00 81.50 84 GLU A N 1
ATOM 708 C CA . GLU A 1 84 ? -0.435 1.081 19.477 1.00 81.50 84 GLU A CA 1
ATOM 709 C C . GLU A 1 84 ? -0.585 2.436 18.791 1.00 81.50 84 GLU A C 1
ATOM 711 O O . GLU A 1 84 ? -1.650 3.056 18.847 1.00 81.50 84 GLU A O 1
ATOM 716 N N . ARG A 1 85 ? 0.446 2.864 18.054 1.00 81.25 85 ARG A N 1
ATOM 717 C CA . ARG A 1 85 ? 0.396 4.095 17.267 1.00 81.25 85 ARG A CA 1
ATOM 718 C C . ARG A 1 85 ? -0.700 4.050 16.209 1.00 81.25 85 ARG A C 1
ATOM 720 O O . ARG A 1 85 ? -1.454 5.012 16.088 1.00 81.25 85 ARG A O 1
ATOM 727 N N . VAL A 1 86 ? -0.770 2.973 15.422 1.00 80.44 86 VAL A N 1
ATOM 728 C CA . VAL A 1 86 ? -1.776 2.835 14.361 1.00 80.44 86 VAL A CA 1
ATOM 729 C C . VAL A 1 86 ? -3.168 2.710 14.966 1.00 80.44 86 VAL A C 1
ATOM 731 O O . VAL A 1 86 ? -4.049 3.451 14.560 1.00 80.44 86 VAL A O 1
ATOM 734 N N . LYS A 1 87 ? -3.362 1.881 15.989 1.00 82.06 87 LYS A N 1
ATOM 735 C CA . LYS A 1 87 ? -4.626 1.759 16.720 1.00 82.06 87 LYS A CA 1
ATOM 736 C C . LYS A 1 87 ? -5.103 3.116 17.231 1.00 82.06 87 LYS A C 1
ATOM 738 O O . LYS A 1 87 ? -6.237 3.496 16.980 1.00 82.06 87 LYS A O 1
ATOM 743 N N . GLY A 1 88 ? -4.206 3.906 17.820 1.00 80.81 88 GLY A N 1
ATOM 744 C CA . GLY A 1 88 ? -4.513 5.265 18.249 1.00 80.81 88 GLY A CA 1
ATOM 745 C C . GLY A 1 88 ? -4.907 6.213 17.109 1.00 80.81 88 GLY A C 1
ATOM 746 O O . GLY A 1 88 ? -5.576 7.202 17.381 1.00 80.81 88 GLY A O 1
ATOM 747 N N . LEU A 1 89 ? -4.513 5.957 15.851 1.00 83.00 89 LEU A N 1
ATOM 748 C CA . LEU A 1 89 ? -5.019 6.695 14.682 1.00 83.00 89 LEU A CA 1
ATOM 749 C C . LEU A 1 89 ? -6.461 6.313 14.349 1.00 83.00 89 LEU A C 1
ATOM 751 O O . LEU A 1 89 ? -7.250 7.205 14.048 1.00 83.00 89 LEU A O 1
ATOM 755 N N . PHE A 1 90 ? -6.774 5.018 14.404 1.00 82.44 90 PHE A N 1
ATOM 756 C CA . PHE A 1 90 ? -8.115 4.489 14.161 1.00 82.44 90 PHE A CA 1
ATOM 757 C C . PHE A 1 90 ? -9.087 4.955 15.257 1.00 82.44 90 PHE A C 1
ATOM 759 O O . PHE A 1 90 ? -10.125 5.523 14.942 1.00 82.44 90 PHE A O 1
ATOM 766 N N . ASP A 1 91 ? -8.696 4.846 16.531 1.00 81.31 91 ASP A N 1
ATOM 767 C CA . ASP A 1 91 ? -9.527 5.205 17.693 1.00 81.31 91 ASP A CA 1
ATOM 768 C C . ASP A 1 91 ? -9.918 6.697 17.746 1.00 81.31 91 ASP A C 1
ATOM 770 O O . ASP A 1 91 ? -10.874 7.049 18.433 1.00 81.31 91 ASP A O 1
ATOM 774 N N . ARG A 1 92 ? -9.171 7.576 17.059 1.00 79.50 92 ARG A N 1
ATOM 775 C CA . ARG A 1 92 ? -9.386 9.039 17.037 1.00 79.50 92 ARG A CA 1
ATOM 776 C C . ARG A 1 92 ? -9.866 9.584 15.683 1.00 79.50 92 ARG A C 1
ATOM 778 O O . ARG A 1 92 ? -9.760 10.790 15.446 1.00 79.50 92 ARG A O 1
ATOM 785 N N . GLY A 1 93 ? -10.193 8.693 14.739 1.00 72.50 93 GLY A N 1
ATOM 786 C CA . GLY A 1 93 ? -10.516 9.030 13.345 1.00 72.50 93 GLY A CA 1
ATOM 787 C C . GLY A 1 93 ? -9.486 9.935 12.662 1.00 72.50 93 GLY A C 1
ATOM 788 O O . GLY A 1 93 ? -9.832 10.855 11.918 1.00 72.50 93 GLY A O 1
ATOM 789 N N . ALA A 1 94 ? -8.195 9.733 12.941 1.00 79.31 94 ALA A N 1
ATOM 790 C CA . ALA A 1 94 ? -7.143 10.546 12.344 1.00 79.31 94 ALA A CA 1
ATOM 791 C C . ALA A 1 94 ? -6.953 10.241 10.854 1.00 79.31 94 ALA A C 1
ATOM 793 O O . ALA A 1 94 ? -7.460 9.268 10.304 1.00 79.31 94 ALA A O 1
ATOM 794 N N . LYS A 1 95 ? -6.156 11.087 10.196 1.00 86.88 95 LYS A N 1
ATOM 795 C CA . LYS A 1 95 ? -5.696 10.831 8.833 1.00 86.88 95 LYS A CA 1
ATOM 796 C C . LYS A 1 95 ? -4.793 9.601 8.809 1.00 86.88 95 LYS A C 1
ATOM 798 O O . LYS A 1 95 ? -3.770 9.582 9.497 1.00 86.88 95 LYS A O 1
ATOM 803 N N . ILE A 1 96 ? -5.147 8.615 7.992 1.00 89.19 96 ILE A N 1
ATOM 804 C CA . ILE A 1 96 ? -4.400 7.366 7.829 1.00 89.19 96 ILE A CA 1
ATOM 805 C C . ILE A 1 96 ? -3.893 7.297 6.397 1.00 89.19 96 ILE A C 1
ATOM 807 O O . ILE A 1 96 ? -4.669 7.344 5.445 1.00 89.19 96 ILE A O 1
ATOM 811 N N . GLN A 1 97 ? -2.574 7.217 6.238 1.00 93.44 97 GLN A N 1
ATOM 812 C CA . GLN A 1 97 ? -1.971 7.028 4.923 1.00 93.44 97 GLN A CA 1
ATOM 813 C C . GLN A 1 97 ? -2.398 5.680 4.344 1.00 93.44 97 GLN A C 1
ATOM 815 O O . GLN A 1 97 ? -2.293 4.659 5.023 1.00 93.44 97 GLN A O 1
ATOM 820 N N . LEU A 1 98 ? -2.826 5.658 3.088 1.00 96.06 98 LEU A N 1
ATOM 821 C CA . LEU A 1 98 ? -3.197 4.428 2.399 1.00 96.06 98 LEU A CA 1
ATOM 822 C C . LEU A 1 98 ? -2.012 3.436 2.369 1.00 96.06 98 LEU A C 1
ATOM 824 O O . LEU A 1 98 ? -0.896 3.841 2.047 1.00 96.06 98 LEU A O 1
ATOM 828 N N . PRO A 1 99 ? -2.230 2.145 2.674 1.00 96.31 99 PRO A N 1
ATOM 829 C CA . PRO A 1 99 ? -1.322 1.071 2.281 1.00 96.31 99 PRO A CA 1
ATOM 830 C C . PRO A 1 99 ? -1.099 1.072 0.765 1.00 96.31 99 PRO A C 1
ATOM 832 O O . PRO A 1 99 ? -2.008 1.433 0.013 1.00 96.31 99 PRO A O 1
ATOM 835 N N . VAL A 1 100 ? 0.072 0.634 0.305 1.00 97.50 100 VAL A N 1
ATOM 836 C CA . VAL A 1 100 ? 0.409 0.595 -1.126 1.00 97.50 100 VAL A CA 1
ATOM 837 C C . VAL A 1 100 ? 0.409 -0.841 -1.629 1.00 97.50 100 VAL A C 1
ATOM 839 O O . VAL A 1 100 ? 1.108 -1.696 -1.090 1.00 97.50 100 VAL A O 1
ATOM 842 N N . ILE A 1 101 ? -0.352 -1.101 -2.690 1.00 97.44 101 ILE A N 1
ATOM 843 C CA . ILE A 1 101 ? -0.465 -2.421 -3.319 1.00 97.44 101 ILE A CA 1
ATOM 844 C C . ILE A 1 101 ? -0.052 -2.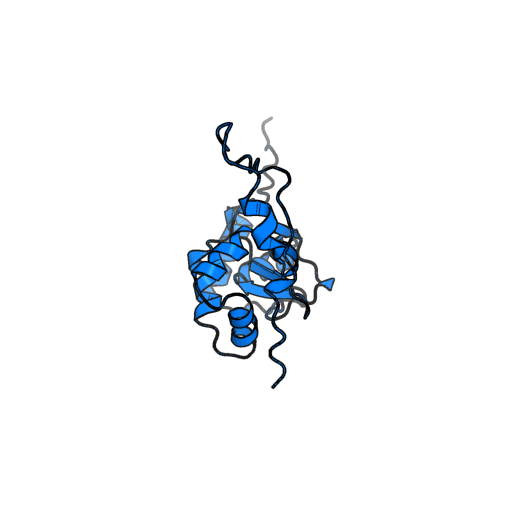320 -4.786 1.00 97.44 101 ILE A C 1
ATOM 846 O O . ILE A 1 101 ? -0.509 -1.438 -5.514 1.00 97.44 101 ILE A O 1
ATOM 850 N N . LEU A 1 102 ? 0.776 -3.258 -5.236 1.00 96.19 102 LEU A N 1
ATOM 851 C CA . LEU A 1 102 ? 1.046 -3.487 -6.651 1.00 96.19 102 LEU A CA 1
ATOM 852 C C . LEU A 1 102 ? 0.087 -4.558 -7.177 1.00 96.19 102 LEU A C 1
ATOM 854 O O . LEU A 1 102 ? -0.013 -5.639 -6.603 1.00 96.19 102 LEU A O 1
ATOM 858 N N . HIS A 1 103 ? -0.575 -4.270 -8.294 1.00 96.44 103 HIS A N 1
ATOM 859 C CA . HIS A 1 103 ? -1.348 -5.233 -9.070 1.00 96.44 103 HIS A CA 1
ATOM 860 C C . HIS A 1 103 ? -0.653 -5.468 -10.414 1.00 96.44 103 HIS A C 1
ATOM 862 O O . HIS A 1 103 ? -0.655 -4.598 -11.291 1.00 96.44 103 HIS A O 1
ATOM 868 N N . ASP A 1 104 ? -0.041 -6.638 -10.563 1.00 93.88 104 ASP A N 1
ATOM 869 C CA . ASP A 1 104 ? 0.651 -7.064 -11.779 1.00 93.88 104 ASP A CA 1
ATOM 870 C C . ASP A 1 104 ? 0.034 -8.359 -12.334 1.00 93.88 104 ASP A C 1
ATOM 872 O O . ASP A 1 104 ? -0.939 -8.888 -11.796 1.00 93.88 104 ASP A O 1
ATOM 876 N N . LYS A 1 105 ? 0.594 -8.903 -13.419 1.00 92.06 105 LYS A N 1
ATOM 877 C CA . LYS A 1 105 ? 0.099 -10.156 -14.029 1.00 92.06 105 LYS A CA 1
ATOM 878 C C . LYS A 1 105 ? 0.061 -11.370 -13.090 1.00 92.06 105 LYS A C 1
ATOM 880 O O . LYS A 1 105 ? -0.593 -12.353 -13.426 1.00 92.06 105 LYS A O 1
ATOM 885 N N . LYS A 1 106 ? 0.785 -11.347 -11.967 1.00 91.88 106 LYS A N 1
ATOM 886 C CA . LYS A 1 106 ? 0.787 -12.424 -10.968 1.00 91.88 106 LYS A CA 1
ATOM 887 C C . LYS A 1 106 ? -0.270 -12.224 -9.879 1.00 91.88 106 LYS A C 1
ATOM 889 O O . LYS A 1 106 ? -0.478 -13.139 -9.096 1.00 91.88 106 LYS A O 1
ATOM 894 N N . GLY A 1 107 ? -0.933 -11.069 -9.834 1.00 94.50 107 GLY A N 1
ATOM 895 C CA . GLY A 1 107 ? -1.943 -10.732 -8.834 1.00 94.50 107 GLY A CA 1
ATOM 896 C C . GLY A 1 107 ? -1.544 -9.523 -7.994 1.00 94.50 107 GLY A C 1
ATOM 897 O O . GLY A 1 107 ? -0.807 -8.646 -8.452 1.00 94.50 107 GLY A O 1
ATOM 898 N N . TYR A 1 108 ? -2.045 -9.476 -6.762 1.00 96.69 108 TYR A N 1
ATOM 899 C CA . TYR A 1 108 ? -1.846 -8.366 -5.836 1.00 96.69 108 TYR A CA 1
ATOM 900 C C . TYR A 1 108 ? -0.723 -8.677 -4.849 1.00 96.69 108 TYR A C 1
ATOM 902 O O . TYR A 1 108 ? -0.649 -9.782 -4.323 1.00 96.69 108 TYR A O 1
ATOM 910 N N . ILE A 1 109 ? 0.134 -7.700 -4.574 1.00 95.62 109 ILE A N 1
ATOM 911 C CA . ILE A 1 109 ? 1.173 -7.800 -3.547 1.00 95.62 109 ILE A CA 1
ATOM 912 C C . ILE A 1 109 ? 1.280 -6.488 -2.773 1.00 95.62 109 ILE A C 1
ATOM 914 O O . ILE A 1 109 ? 1.265 -5.401 -3.361 1.00 95.62 109 ILE A O 1
ATOM 918 N N . LEU A 1 110 ? 1.362 -6.586 -1.449 1.00 95.88 110 LEU A N 1
ATOM 919 C CA . LEU A 1 110 ? 1.473 -5.435 -0.565 1.00 95.88 110 LEU A CA 1
ATOM 920 C C . LEU A 1 110 ? 2.914 -4.918 -0.524 1.00 95.88 110 LEU A C 1
ATOM 922 O O . LEU A 1 110 ? 3.784 -5.585 0.032 1.00 95.88 110 LEU A O 1
ATOM 926 N N . ILE A 1 111 ? 3.134 -3.702 -1.025 1.00 94.88 111 ILE A N 1
ATOM 927 C CA . ILE A 1 111 ? 4.434 -3.019 -0.961 1.00 94.88 111 ILE A CA 1
ATOM 928 C C . ILE A 1 111 ? 4.687 -2.470 0.442 1.00 94.88 111 ILE A C 1
ATOM 930 O O . ILE A 1 111 ? 5.763 -2.673 0.987 1.00 94.88 111 ILE A O 1
ATOM 934 N N . GLY A 1 112 ? 3.693 -1.807 1.034 1.00 93.38 112 GLY A N 1
ATOM 935 C CA . GLY A 1 112 ? 3.860 -1.148 2.324 1.00 93.38 112 GLY A CA 1
ATOM 936 C C . GLY A 1 112 ? 2.539 -0.865 3.028 1.00 93.38 112 GLY A C 1
ATOM 937 O O . GLY A 1 112 ? 1.464 -0.848 2.423 1.00 93.38 112 GLY A O 1
ATOM 938 N N . GLY A 1 113 ? 2.609 -0.682 4.348 1.00 92.25 113 GLY A N 1
ATOM 939 C CA . GLY A 1 113 ? 1.437 -0.392 5.179 1.00 92.25 113 GLY A CA 1
ATOM 940 C C . GLY A 1 113 ? 0.676 -1.608 5.714 1.00 92.25 113 GLY A C 1
ATOM 941 O O . GLY A 1 113 ? -0.518 -1.492 5.987 1.00 92.25 113 GLY A O 1
ATOM 942 N N . ASN A 1 114 ? 1.351 -2.739 5.948 1.00 91.44 114 ASN A N 1
ATOM 943 C CA . ASN A 1 114 ? 0.726 -3.969 6.461 1.00 91.44 114 ASN A CA 1
ATOM 944 C C . ASN A 1 114 ? -0.074 -3.747 7.753 1.00 91.44 114 ASN A C 1
ATOM 946 O O . ASN A 1 114 ? -1.224 -4.163 7.853 1.00 91.44 114 ASN A O 1
ATOM 950 N N . THR A 1 115 ? 0.490 -3.016 8.720 1.00 89.31 115 THR A N 1
ATOM 951 C CA . THR A 1 115 ? -0.191 -2.702 9.988 1.00 89.31 115 THR A CA 1
ATOM 952 C C . THR A 1 115 ? -1.459 -1.874 9.778 1.00 89.31 115 THR A C 1
ATOM 954 O O . THR A 1 115 ? -2.444 -2.088 10.472 1.00 89.31 115 THR A O 1
ATOM 957 N N . ARG A 1 116 ? -1.456 -0.941 8.817 1.00 92.25 116 ARG A N 1
ATOM 958 C CA . ARG A 1 116 ? -2.612 -0.081 8.514 1.00 92.25 116 ARG A CA 1
ATOM 959 C C . ARG A 1 116 ? -3.730 -0.880 7.847 1.00 92.25 116 ARG A C 1
ATOM 961 O O . ARG A 1 116 ? -4.882 -0.740 8.242 1.00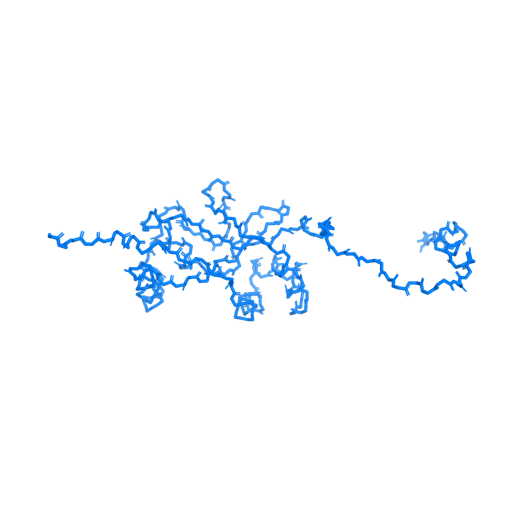 92.25 116 ARG A O 1
ATOM 968 N N . LEU A 1 117 ? -3.377 -1.744 6.892 1.00 93.25 117 LEU A N 1
ATOM 969 C CA . LEU A 1 117 ? -4.326 -2.643 6.235 1.00 93.25 117 LEU A CA 1
ATOM 970 C C . LEU A 1 117 ? -4.934 -3.636 7.235 1.00 93.25 117 LEU A C 1
ATOM 972 O O . LEU A 1 117 ? -6.151 -3.742 7.335 1.00 93.25 117 LEU A O 1
ATOM 976 N N . SER A 1 118 ? -4.083 -4.302 8.015 1.00 90.81 118 SER A N 1
ATOM 977 C CA . SER A 1 118 ? -4.496 -5.286 9.021 1.00 90.81 118 SER A CA 1
ATOM 978 C C . SER A 1 118 ? -5.378 -4.666 10.103 1.00 90.81 118 SER A C 1
ATOM 980 O O . SER A 1 118 ? -6.386 -5.252 10.485 1.00 90.81 118 SER A O 1
ATOM 982 N N . MET A 1 119 ? -5.037 -3.460 10.579 1.00 89.38 119 MET A N 1
ATOM 983 C CA . MET A 1 119 ? -5.853 -2.754 11.567 1.00 89.38 119 MET A CA 1
ATOM 984 C C . MET A 1 119 ? -7.233 -2.415 11.007 1.00 89.38 119 MET A C 1
ATOM 986 O O . MET A 1 119 ? -8.215 -2.690 11.682 1.00 89.38 119 MET A O 1
ATOM 990 N N . ALA A 1 120 ? -7.321 -1.906 9.772 1.00 90.75 120 ALA A N 1
ATOM 991 C CA . ALA A 1 120 ? -8.612 -1.598 9.158 1.00 90.75 120 ALA A CA 1
ATOM 992 C C . ALA A 1 120 ? -9.529 -2.821 9.093 1.00 90.75 120 ALA A C 1
ATOM 994 O O . ALA A 1 120 ? -10.692 -2.740 9.481 1.00 90.75 120 ALA A O 1
ATOM 995 N N . VAL A 1 121 ? -8.987 -3.971 8.683 1.00 90.44 121 VAL A N 1
ATOM 996 C CA . VAL A 1 121 ? -9.745 -5.228 8.665 1.00 90.44 121 VAL A CA 1
ATOM 997 C C . VAL A 1 121 ? -10.165 -5.638 10.081 1.00 90.44 121 VAL A C 1
ATOM 999 O O . VAL A 1 121 ? -11.324 -5.979 10.305 1.00 90.44 121 VAL A O 1
ATOM 1002 N N . ALA A 1 122 ? -9.253 -5.568 11.054 1.00 87.44 122 ALA A N 1
ATOM 1003 C CA . ALA A 1 122 ? -9.514 -5.995 12.427 1.00 87.44 122 ALA A CA 1
ATOM 1004 C C . ALA A 1 122 ? -10.530 -5.115 13.172 1.00 87.44 122 ALA A C 1
ATOM 1006 O O . ALA A 1 122 ? -11.282 -5.623 14.002 1.00 87.44 122 ALA A O 1
ATOM 1007 N N . THR A 1 123 ? -10.572 -3.811 12.886 1.00 85.50 123 THR A N 1
ATOM 1008 C CA . THR A 1 123 ? -11.537 -2.877 13.486 1.00 85.50 123 THR A CA 1
ATOM 1009 C C . THR A 1 123 ? -12.887 -2.871 12.765 1.00 85.50 123 THR A C 1
ATOM 1011 O O . THR A 1 123 ? -13.790 -2.156 13.189 1.00 85.50 123 THR A O 1
ATOM 1014 N N . GLY A 1 124 ? -13.049 -3.660 11.694 1.00 85.44 124 GLY A N 1
ATOM 1015 C CA . GLY A 1 124 ? -14.262 -3.676 10.869 1.00 85.44 124 GLY A CA 1
ATOM 1016 C C . GLY A 1 124 ? -14.437 -2.422 10.008 1.00 85.44 124 GLY A C 1
ATOM 1017 O O . GLY A 1 124 ? -15.528 -2.172 9.496 1.00 85.44 124 GLY A O 1
ATOM 1018 N N . GLU A 1 125 ? -13.372 -1.638 9.853 1.00 87.25 125 GLU A N 1
ATOM 1019 C CA . GLU A 1 125 ? -13.349 -0.445 9.018 1.00 87.25 125 GLU A CA 1
ATOM 1020 C C . GLU A 1 125 ? -13.194 -0.829 7.556 1.00 87.25 125 GLU A C 1
ATOM 1022 O O . GLU A 1 125 ? -12.637 -1.875 7.224 1.00 87.25 125 GLU A O 1
ATOM 1027 N N . LYS A 1 126 ? -13.652 0.039 6.652 1.00 91.19 126 LYS A N 1
ATOM 1028 C CA . LYS A 1 126 ? -13.509 -0.209 5.218 1.00 91.19 126 LYS A CA 1
ATOM 1029 C C . LYS A 1 126 ? -12.019 -0.169 4.828 1.00 91.19 126 LYS A C 1
ATOM 1031 O O . LYS A 1 126 ? -11.437 0.920 4.836 1.00 91.19 126 LYS A O 1
ATOM 1036 N N . PRO A 1 127 ? -11.388 -1.297 4.446 1.00 93.44 127 PRO A N 1
ATOM 1037 C CA . PRO A 1 127 ? -9.959 -1.318 4.162 1.00 93.44 127 PRO A CA 1
ATOM 1038 C C . PRO A 1 127 ? -9.700 -0.698 2.786 1.00 93.44 127 PRO A C 1
ATOM 1040 O O . PRO A 1 127 ? -10.068 -1.248 1.749 1.00 93.44 127 PRO A O 1
ATOM 1043 N N . MET A 1 128 ? -9.062 0.469 2.768 1.00 96.06 128 MET A N 1
ATOM 1044 C CA . MET A 1 128 ? -8.694 1.165 1.535 1.00 96.06 128 MET A CA 1
ATOM 1045 C C . MET A 1 128 ? -7.193 1.042 1.292 1.00 96.06 128 MET A C 1
ATOM 1047 O O . MET A 1 128 ? -6.409 1.018 2.235 1.00 96.06 128 MET A O 1
ATOM 1051 N N . ALA A 1 129 ? -6.788 0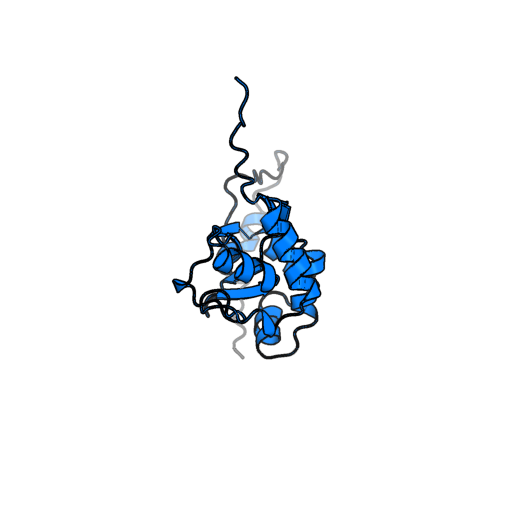.995 0.026 1.00 97.44 129 ALA A N 1
ATOM 1052 C CA . ALA A 1 129 ? -5.393 0.947 -0.394 1.00 97.44 129 ALA A CA 1
ATOM 1053 C C . ALA A 1 129 ? -5.158 1.796 -1.649 1.00 97.44 129 ALA A C 1
ATOM 1055 O O . ALA A 1 129 ? -6.055 2.010 -2.467 1.00 97.44 129 ALA A O 1
ATOM 1056 N N . TRP A 1 130 ? -3.928 2.272 -1.812 1.00 98.00 130 TRP A N 1
ATOM 1057 C CA . TRP A 1 130 ? -3.446 2.896 -3.032 1.00 98.00 130 TRP A CA 1
ATOM 1058 C C . TRP A 1 130 ? -2.881 1.819 -3.959 1.00 98.00 130 TRP A C 1
ATOM 1060 O O . TRP A 1 130 ? -1.823 1.246 -3.700 1.00 98.00 130 TRP A O 1
ATOM 1070 N N . VAL A 1 131 ? -3.606 1.519 -5.034 1.00 97.25 131 VAL A N 1
ATOM 1071 C CA . VAL A 1 131 ? -3.284 0.417 -5.945 1.00 97.25 131 VAL A CA 1
ATOM 1072 C C . VAL A 1 131 ? -2.585 0.944 -7.191 1.00 97.25 131 VAL A C 1
ATOM 1074 O O . VAL A 1 131 ? -3.179 1.690 -7.975 1.00 97.25 131 VAL A O 1
ATOM 1077 N N . ILE A 1 132 ? -1.344 0.510 -7.401 1.00 95.69 132 ILE A N 1
ATOM 1078 C CA . ILE A 1 132 ? -0.554 0.733 -8.615 1.00 95.69 132 ILE A CA 1
ATOM 1079 C C . ILE A 1 132 ? -0.780 -0.470 -9.533 1.00 95.69 132 ILE A C 1
ATOM 1081 O O . ILE A 1 132 ? -0.391 -1.585 -9.200 1.00 95.69 132 ILE A O 1
ATOM 1085 N N . SER A 1 133 ? -1.430 -0.272 -10.682 1.00 92.12 133 SER A N 1
ATOM 1086 C CA . SER A 1 133 ? -1.701 -1.359 -11.638 1.00 92.12 133 SER A CA 1
ATOM 1087 C C . SER A 1 133 ? -0.710 -1.346 -12.802 1.00 92.12 133 SER A C 1
ATOM 1089 O O . SER A 1 133 ? -0.470 -0.295 -13.389 1.00 92.12 133 SER A O 1
ATOM 1091 N N . GLU A 1 134 ? -0.200 -2.510 -13.208 1.00 79.31 134 GLU A N 1
ATOM 1092 C CA . GLU A 1 134 ? 0.677 -2.662 -14.387 1.00 79.31 134 GLU A CA 1
ATOM 1093 C C . GLU A 1 134 ? -0.012 -2.181 -15.683 1.00 79.31 134 GLU A C 1
ATOM 1095 O O . GLU A 1 134 ? 0.628 -1.641 -16.583 1.00 79.31 134 GLU A O 1
ATOM 1100 N N . SER A 1 135 ? -1.345 -2.272 -15.750 1.00 60.88 135 SER A N 1
ATOM 1101 C CA . SER A 1 135 ? -2.165 -1.754 -16.854 1.00 60.88 135 SER A CA 1
ATOM 1102 C C . SER A 1 135 ? -2.292 -0.222 -16.890 1.00 60.88 135 SER A C 1
ATOM 1104 O O . SER A 1 135 ? -2.778 0.326 -17.882 1.00 60.88 135 SER A O 1
ATOM 1106 N N . ALA A 1 136 ? -1.837 0.500 -15.858 1.00 50.94 136 ALA A N 1
ATOM 1107 C CA . ALA A 1 136 ? -1.909 1.963 -15.812 1.00 50.94 136 ALA A CA 1
ATOM 1108 C C . ALA A 1 136 ? -0.946 2.655 -16.796 1.00 50.94 136 ALA A C 1
ATOM 1110 O O . ALA A 1 136 ? -1.154 3.825 -17.108 1.00 50.94 136 ALA A O 1
ATOM 1111 N N . VAL A 1 137 ? -0.001 1.918 -17.400 1.00 44.81 137 VAL A N 1
ATOM 1112 C CA . VAL A 1 137 ? 0.870 2.410 -18.490 1.00 44.81 137 VAL A CA 1
ATOM 1113 C C . VAL A 1 137 ? 0.077 2.755 -19.775 1.00 44.81 137 VAL A C 1
ATOM 1115 O O . VAL A 1 137 ? 0.634 3.298 -20.722 1.00 44.81 137 VAL A O 1
ATOM 1118 N N . GLY A 1 138 ? -1.242 2.512 -19.812 1.00 40.38 138 GLY A N 1
ATOM 1119 C CA . GLY A 1 138 ? -2.128 2.872 -20.929 1.00 40.38 138 GLY A CA 1
ATOM 1120 C C . GLY A 1 138 ? -3.280 3.830 -20.604 1.00 40.38 138 GLY A C 1
ATOM 1121 O O . GLY A 1 138 ? -4.072 4.124 -21.501 1.00 40.38 138 GLY A O 1
ATOM 1122 N N . LYS A 1 139 ? -3.427 4.334 -19.367 1.00 37.03 139 LYS A N 1
ATOM 1123 C CA . LYS A 1 139 ? -4.463 5.344 -19.090 1.00 37.03 139 LYS A CA 1
ATOM 1124 C C . LYS A 1 139 ? -3.975 6.711 -19.557 1.00 37.03 139 LYS A C 1
ATOM 1126 O O . LYS A 1 139 ? -3.448 7.506 -18.786 1.00 37.03 139 LYS A O 1
ATOM 1131 N N . ILE A 1 140 ? -4.214 6.994 -20.837 1.00 41.03 140 ILE A N 1
ATOM 1132 C CA . ILE A 1 140 ? -4.380 8.365 -21.313 1.00 41.03 140 ILE A CA 1
ATOM 1133 C C . ILE A 1 140 ? -5.447 8.985 -20.409 1.00 41.03 140 ILE A C 1
ATOM 1135 O O . ILE A 1 140 ? -6.622 8.621 -20.463 1.00 41.03 140 ILE A O 1
ATOM 1139 N N . VAL A 1 141 ? -5.022 9.887 -19.533 1.00 37.62 141 VAL A N 1
ATOM 1140 C CA . VAL A 1 141 ? -5.918 10.810 -18.851 1.00 37.62 141 VAL A CA 1
ATOM 1141 C C . VAL A 1 141 ? -6.652 11.595 -19.937 1.00 37.62 141 VAL A C 1
ATOM 1143 O O . VAL A 1 141 ? -6.080 12.480 -20.572 1.00 37.62 141 VAL A O 1
ATOM 1146 N N . GLN A 1 142 ? -7.919 11.251 -20.187 1.00 39.12 142 GLN A N 1
ATOM 1147 C CA . GLN A 1 142 ? -8.860 12.153 -20.848 1.00 39.12 142 GLN A CA 1
ATOM 1148 C C . GLN A 1 142 ? -8.902 13.429 -20.000 1.00 39.12 142 GLN A C 1
ATOM 1150 O O . GLN A 1 142 ? -9.583 13.479 -18.981 1.00 39.12 142 GLN A O 1
ATOM 1155 N N . GLY A 1 143 ? -8.089 14.422 -20.359 1.00 39.00 143 GLY A N 1
ATOM 1156 C CA . GLY A 1 143 ? -8.004 15.674 -19.611 1.00 39.00 143 GLY A CA 1
ATOM 1157 C C . GLY A 1 143 ? -6.670 16.412 -19.662 1.00 39.00 143 GLY A C 1
ATOM 1158 O O . GLY A 1 143 ? -6.652 17.588 -19.314 1.00 39.00 143 GLY A O 1
ATOM 1159 N N . VAL A 1 144 ? -5.569 15.809 -20.128 1.00 33.12 144 VAL A N 1
ATOM 1160 C CA . VAL A 1 144 ? -4.387 16.609 -20.490 1.00 33.12 144 VAL A CA 1
ATOM 1161 C C . VAL A 1 144 ? -4.537 16.989 -21.949 1.00 33.12 144 VAL A C 1
ATOM 1163 O O . VAL A 1 144 ? -4.310 16.183 -22.848 1.00 33.12 144 VAL A O 1
ATOM 1166 N N . ASN A 1 145 ? -4.971 18.224 -22.173 1.00 37.12 145 ASN A N 1
ATOM 1167 C CA . ASN A 1 145 ? -4.896 18.865 -23.471 1.00 37.12 145 ASN A CA 1
ATOM 1168 C C . ASN A 1 145 ? -3.412 18.974 -23.858 1.00 37.12 145 ASN A C 1
ATOM 1170 O O . ASN A 1 145 ? -2.752 19.963 -23.557 1.00 37.12 145 ASN A O 1
ATOM 1174 N N . THR A 1 146 ? -2.863 17.939 -24.493 1.00 38.69 146 THR A N 1
ATOM 1175 C CA . THR A 1 146 ? -1.568 17.996 -25.176 1.00 38.69 146 THR A CA 1
ATOM 1176 C C . THR A 1 146 ? -1.721 18.647 -26.547 1.00 38.69 146 THR A C 1
ATOM 1178 O O . THR A 1 146 ? -1.090 18.239 -27.522 1.00 38.69 146 THR A O 1
ATOM 1181 N N . THR A 1 147 ? -2.504 19.727 -26.639 1.00 33.25 147 THR A N 1
ATOM 1182 C CA . THR A 1 147 ? -2.149 20.782 -27.581 1.00 33.25 147 THR A CA 1
ATOM 1183 C C . THR A 1 147 ? -0.829 21.350 -27.091 1.00 33.25 147 THR A C 1
ATOM 1185 O O . THR A 1 147 ? -0.775 22.302 -26.318 1.00 33.25 147 THR A O 1
ATOM 1188 N N . VAL A 1 148 ? 0.260 20.724 -27.535 1.00 38.66 148 VAL A N 1
ATOM 1189 C CA . VAL A 1 148 ? 1.477 21.468 -27.821 1.00 38.66 148 VAL A CA 1
ATOM 1190 C C . VAL A 1 148 ? 0.991 22.681 -28.608 1.00 38.66 148 VAL A C 1
ATOM 1192 O O . VAL A 1 148 ? 0.285 22.500 -29.604 1.00 38.66 148 VAL A O 1
ATOM 1195 N N . ASP A 1 149 ? 1.271 23.891 -28.130 1.00 42.25 149 ASP A N 1
ATOM 1196 C CA . ASP A 1 149 ? 1.103 25.106 -28.922 1.00 42.25 149 ASP A CA 1
ATOM 1197 C C . ASP A 1 149 ? 2.032 24.987 -30.133 1.00 42.25 149 ASP A C 1
ATOM 1199 O O . ASP A 1 149 ? 3.143 25.521 -30.174 1.00 42.25 149 ASP A O 1
ATOM 1203 N N . VAL A 1 150 ? 1.596 24.228 -31.135 1.00 39.56 150 VAL A N 1
ATOM 1204 C CA . VAL A 1 150 ? 2.195 24.243 -32.453 1.00 39.56 150 VAL A CA 1
ATOM 1205 C C . VAL A 1 150 ? 1.712 25.550 -33.048 1.00 39.56 150 VAL A C 1
ATOM 1207 O O . VAL A 1 150 ? 0.635 25.637 -33.640 1.00 39.56 150 VAL A O 1
ATOM 1210 N N . LYS A 1 151 ? 2.497 26.607 -32.812 1.00 38.56 151 LYS A N 1
ATOM 1211 C CA . LYS A 1 151 ? 2.375 27.858 -33.553 1.00 38.56 151 LYS A CA 1
ATOM 1212 C C . LYS A 1 151 ? 2.230 27.505 -35.031 1.00 38.56 151 LYS A C 1
ATOM 1214 O O . LYS A 1 151 ? 3.024 26.750 -35.587 1.00 38.56 151 LYS A O 1
ATOM 1219 N N . VAL A 1 152 ? 1.169 28.035 -35.623 1.00 41.34 152 VAL A N 1
ATOM 1220 C CA . VAL A 1 152 ? 0.797 27.879 -37.028 1.00 41.34 152 VAL A CA 1
ATOM 1221 C C . VAL A 1 152 ? 2.032 28.087 -37.916 1.00 41.34 152 VAL A C 1
ATOM 1223 O O . VAL A 1 152 ? 2.558 29.196 -37.962 1.00 41.34 152 VAL A O 1
ATOM 1226 N N . GLY A 1 153 ? 2.481 27.034 -38.617 1.00 48.53 153 GLY A N 1
ATOM 1227 C CA . GLY A 1 153 ? 3.420 27.171 -39.742 1.00 48.53 153 GLY A CA 1
ATOM 1228 C C . GLY A 1 153 ? 4.717 26.347 -39.754 1.00 48.53 153 GLY A C 1
ATOM 1229 O O . GLY A 1 153 ? 5.712 26.874 -40.237 1.00 48.53 153 GLY A O 1
ATOM 1230 N N . GLN A 1 154 ? 4.753 25.084 -39.307 1.00 40.53 154 GLN A N 1
ATOM 1231 C CA . GLN A 1 154 ? 5.891 24.194 -39.615 1.00 40.53 154 GLN A CA 1
ATOM 1232 C C . GLN A 1 154 ? 5.464 22.884 -40.292 1.00 40.53 154 GLN A C 1
ATOM 1234 O O . GLN A 1 154 ? 4.423 22.300 -39.994 1.00 40.53 154 GLN A O 1
ATOM 1239 N N . ASP A 1 155 ? 6.262 22.509 -41.290 1.00 45.25 155 ASP A N 1
ATOM 1240 C CA . ASP A 1 155 ? 5.885 21.761 -42.483 1.00 45.25 155 ASP A CA 1
ATOM 1241 C C . ASP A 1 155 ? 5.597 20.269 -42.278 1.00 45.25 155 ASP A C 1
ATOM 1243 O O . ASP A 1 155 ? 6.256 19.555 -41.525 1.00 45.25 155 ASP A O 1
ATOM 1247 N N . LYS A 1 156 ? 4.665 19.766 -43.098 1.00 49.28 156 LYS A N 1
ATOM 1248 C CA . LYS A 1 156 ? 4.212 18.365 -43.236 1.00 49.28 156 LYS A CA 1
ATOM 1249 C C . LYS A 1 156 ? 5.299 17.361 -43.681 1.00 49.28 156 LYS A C 1
ATOM 1251 O O . LYS A 1 156 ? 4.975 16.278 -44.168 1.00 49.28 156 LYS A O 1
ATOM 1256 N N . ILE A 1 157 ? 6.579 17.699 -43.556 1.00 50.03 157 ILE A N 1
ATOM 1257 C CA . ILE A 1 157 ? 7.705 16.909 -44.069 1.00 50.03 157 ILE A CA 1
ATOM 1258 C C . ILE A 1 157 ? 8.276 15.969 -42.992 1.00 50.03 157 ILE A C 1
ATOM 1260 O O . ILE A 1 157 ? 8.765 14.892 -43.331 1.00 50.03 157 ILE A O 1
ATOM 1264 N N . GLU A 1 158 ? 8.145 16.279 -41.698 1.00 48.19 158 GLU A N 1
ATOM 1265 C CA . GLU A 1 158 ? 8.766 15.457 -40.643 1.00 48.19 158 GLU A CA 1
ATOM 1266 C C . GLU A 1 158 ? 7.928 14.254 -40.185 1.00 48.19 158 GLU A C 1
ATOM 1268 O O . GLU A 1 158 ? 8.488 13.248 -39.754 1.00 48.19 158 GLU A O 1
ATOM 1273 N N . GLN A 1 159 ? 6.605 14.269 -40.381 1.00 47.50 159 GLN A N 1
ATOM 1274 C CA . GLN A 1 159 ? 5.757 13.119 -40.024 1.00 47.50 159 GLN A CA 1
ATOM 1275 C C . GLN A 1 159 ? 5.951 11.909 -40.951 1.00 47.50 159 GLN A C 1
ATOM 1277 O O . GLN A 1 159 ? 5.731 10.775 -40.532 1.00 47.50 159 GLN A O 1
ATOM 1282 N N . LYS A 1 160 ? 6.418 12.107 -42.194 1.00 46.50 160 LYS A N 1
ATOM 1283 C CA . LYS A 1 160 ? 6.690 10.991 -43.119 1.00 46.50 160 LYS A CA 1
ATOM 1284 C C . LYS A 1 160 ? 7.952 10.196 -42.776 1.00 46.50 160 LYS A C 1
ATOM 1286 O O . LYS A 1 160 ? 8.075 9.074 -43.247 1.00 46.50 160 LYS A O 1
ATOM 1291 N N . LYS A 1 161 ? 8.866 10.727 -41.953 1.00 49.53 161 LYS A N 1
ATOM 1292 C CA . LYS A 1 161 ? 10.093 10.006 -41.563 1.00 49.53 161 LYS A CA 1
ATOM 1293 C C . LYS A 1 161 ? 9.861 8.954 -40.476 1.00 49.53 161 LYS A C 1
ATOM 1295 O O . LYS A 1 161 ? 10.622 7.999 -40.409 1.00 49.53 161 LYS A O 1
ATOM 1300 N N . PHE A 1 162 ? 8.817 9.103 -39.661 1.00 50.41 162 PHE A N 1
ATOM 1301 C CA . PHE A 1 162 ? 8.525 8.168 -38.567 1.00 50.41 162 PHE A CA 1
ATOM 1302 C C . PHE A 1 162 ? 7.801 6.888 -39.011 1.00 50.41 162 PHE A C 1
ATOM 1304 O O . PHE A 1 162 ? 7.754 5.931 -38.246 1.00 50.41 162 PHE A O 1
ATOM 1311 N N . PHE A 1 163 ? 7.269 6.847 -40.238 1.00 51.38 163 PHE A N 1
ATOM 1312 C CA . PHE A 1 163 ? 6.479 5.717 -40.746 1.00 51.38 163 PHE A CA 1
ATOM 1313 C C . PHE A 1 163 ? 6.974 5.171 -42.095 1.00 51.38 163 PHE A C 1
ATOM 1315 O O . PHE A 1 163 ? 6.244 4.429 -42.747 1.00 51.38 163 PHE A O 1
ATOM 1322 N N . ASP A 1 164 ? 8.185 5.533 -42.539 1.00 45.19 164 ASP A N 1
ATOM 1323 C CA . ASP A 1 164 ? 8.751 4.995 -43.782 1.00 45.19 164 ASP A CA 1
ATOM 1324 C C . ASP A 1 164 ? 9.359 3.594 -43.529 1.00 45.19 164 ASP A C 1
ATOM 1326 O O . ASP A 1 164 ? 10.337 3.483 -42.779 1.00 45.19 164 ASP A O 1
ATOM 1330 N N . PRO A 1 165 ? 8.833 2.514 -44.145 1.00 54.00 165 PRO A N 1
ATOM 1331 C CA . PRO A 1 165 ? 9.319 1.145 -43.941 1.00 54.00 165 PRO A CA 1
ATOM 1332 C C . PRO A 1 165 ? 10.784 0.931 -44.348 1.00 54.00 165 PRO A C 1
ATOM 1334 O O . PRO A 1 165 ? 11.380 -0.074 -43.980 1.00 54.00 165 PRO A O 1
ATOM 1337 N N . LYS A 1 166 ? 11.399 1.869 -45.083 1.00 52.16 166 LYS A N 1
ATOM 1338 C CA . LYS A 1 166 ? 12.808 1.786 -45.510 1.00 52.16 166 LYS A CA 1
ATOM 1339 C C . LYS A 1 166 ? 13.844 1.830 -44.378 1.00 52.16 166 LYS A C 1
ATOM 1341 O O . LYS A 1 166 ? 15.016 1.572 -44.655 1.00 52.16 166 LYS A O 1
ATOM 1346 N N . PHE A 1 167 ? 13.453 2.162 -43.147 1.00 51.16 167 PHE A N 1
ATOM 1347 C CA . PHE A 1 167 ? 14.368 2.242 -41.998 1.00 51.16 167 PHE A CA 1
ATOM 1348 C C . PHE A 1 167 ? 14.275 1.061 -41.022 1.00 51.16 167 PHE A C 1
ATOM 1350 O O . PHE A 1 167 ? 15.124 0.953 -40.140 1.00 51.16 167 PHE A O 1
ATOM 1357 N N . PHE A 1 168 ? 13.328 0.136 -41.210 1.00 50.16 168 PHE A N 1
ATOM 1358 C CA . PHE A 1 168 ? 13.360 -1.163 -40.539 1.00 50.16 168 PHE A CA 1
ATOM 1359 C C . PHE A 1 168 ? 14.224 -2.109 -41.375 1.00 50.16 168 PHE A C 1
ATOM 1361 O O . PHE A 1 168 ? 13.744 -2.780 -42.282 1.00 50.16 168 PHE A O 1
ATOM 1368 N N . LYS A 1 169 ? 15.536 -2.106 -41.120 1.00 44.75 169 LYS A N 1
ATOM 1369 C CA . LYS A 1 169 ? 16.378 -3.237 -41.509 1.00 44.75 169 LYS A CA 1
ATOM 1370 C C . LYS A 1 169 ? 16.237 -4.308 -40.438 1.00 44.75 169 LYS A C 1
ATOM 1372 O O . LYS A 1 169 ? 16.631 -4.081 -39.295 1.00 44.75 169 LYS A O 1
ATOM 1377 N N . ASP A 1 170 ? 15.689 -5.444 -40.846 1.00 49.41 170 ASP A N 1
ATOM 1378 C CA . ASP A 1 170 ? 15.805 -6.719 -40.152 1.00 49.41 170 ASP A CA 1
ATOM 1379 C C . ASP A 1 170 ? 17.288 -6.996 -39.872 1.00 49.41 170 ASP A C 1
ATOM 1381 O O . ASP A 1 170 ? 18.093 -7.117 -40.797 1.00 49.41 170 ASP A O 1
ATOM 1385 N N . ASN A 1 171 ? 17.656 -7.060 -38.595 1.00 41.06 171 ASN A N 1
ATOM 1386 C CA . ASN A 1 171 ? 18.900 -7.689 -38.165 1.00 41.06 171 ASN A CA 1
ATOM 1387 C C . ASN A 1 171 ? 18.546 -9.090 -37.660 1.00 41.06 171 ASN A C 1
ATOM 1389 O O . ASN A 1 171 ? 18.515 -9.329 -36.457 1.00 41.06 171 ASN A O 1
ATOM 1393 N N . ASP A 1 172 ? 18.271 -9.986 -38.605 1.00 42.16 172 ASP A N 1
ATOM 1394 C CA . ASP A 1 172 ? 18.501 -11.417 -38.427 1.00 42.16 172 ASP A CA 1
ATOM 1395 C C . ASP A 1 172 ? 19.860 -11.742 -39.062 1.00 42.16 172 ASP A C 1
ATOM 1397 O O . ASP A 1 172 ? 19.978 -11.837 -40.288 1.00 42.16 172 ASP A O 1
ATOM 1401 N N . ALA A 1 173 ? 20.889 -11.854 -38.217 1.00 40.41 173 ALA A N 1
ATOM 1402 C CA . ALA A 1 173 ? 22.124 -12.613 -38.439 1.00 40.41 173 ALA A CA 1
ATOM 1403 C C . ALA A 1 173 ? 22.866 -12.796 -37.107 1.00 40.41 173 ALA A C 1
ATOM 1405 O O . ALA A 1 173 ? 23.213 -11.766 -36.482 1.00 40.41 173 ALA A O 1
#

Sequence (173 aa):
MRYRELLTEEISWVLPDFEEEYGEVSHAFDATGTRYHRHFPDKETWFAKAKQGSMQEARPEWNIENTDAFEGTPFDRFDQDKIERVKGLFDRGAKIQLPVILHDKKGYILIGGNTRLSMAVATGEKPMAWVISESAVGKIVQGVNTTVDVKVGQDKIEQKKFFDPKFFKDNDA

Secondary structure (DSSP, 8-state):
-----------EEE---HHHHHHHHHT--SHHHHHHHHH-SSHHHHHHHHTT-EEEE--GGG--BT--TTS---GGGS-HHHHHHHHHHHTTT-EEEPPEEEEETTEEEEEE-HHHHHHHHHTT---EEEEEEGGGGG---TT--------S---TTSGGGSS-GGG------